Protein AF-A0A4U9D5B2-F1 (afdb_monomer)

Mean predicted aligned error: 7.56 Å

Nearest PDB structures (foldseek):
  7thv-assembly1_E  TM=5.174E-01  e=4.010E-01  Saccharomyces cerevisiae
  7yy8-assembly1_B-2  TM=4.532E-01  e=1.665E-01  Mycobacteroides abscessus
  4cw7-assembly3_F  TM=4.198E-01  e=2.859E-01  Pyrococcus abyssi GE5
  1jqj-assembly2_D  TM=4.477E-01  e=6.888E-01  Escherichia coli
  1jqj-assembly1_C  TM=4.391E-01  e=1.033E+00  Escherichia coli

Organism: Raoultella terrigena (NCBI:txid577)

InterPro domains:
  IPR027417 P-loop containing nucleoside triphosphate hydrolase [G3DSA:3.40.50.300] (1-88)
  IPR027417 P-loop containing nucleoside triphosphate hydrolase [SSF52540] (1-79)

Sequence (96 aa):
MGMAEMAQCPVILVADIDRGGVFAAIYGTLALLEEQERARVKGVIINKFRGDVALLYSGIEQIEALTGVPVLGVLPWLEVDLEDEDSGGAGRRENT

pLDDT: mean 89.67, std 14.52, range [44.66, 98.69]

Secondary structure (DSSP, 8-state):
-HHHHHTT--EEEEEE-TTS-HHHHHHHHHHHS-HHHHTTEEEEEEEEE-S-GGGGHHHHHHHHHHHS--EEEEEEP-------TT----------

Radius of gyration: 17.98 Å; Cα contacts (8 Å, |Δi|>4): 97; chains: 1; bounding box: 33×38×54 Å

Foldseek 3Di:
DVVCVVVVAADEAEFEPPVPPRLVVLLVVLVPDDP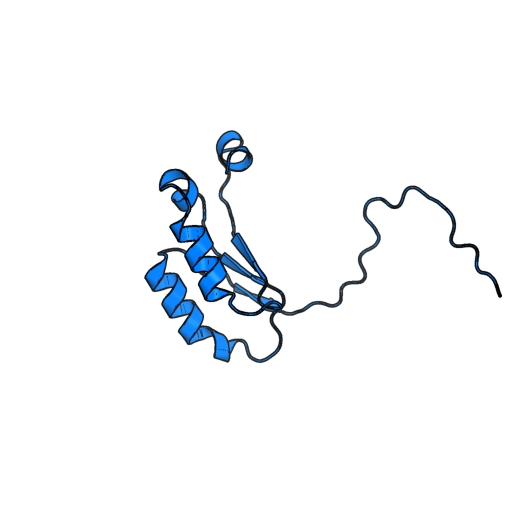VRNVSHQAYEYEADDDDCVVCVVVQVVSCVNRVHHHPYYYHHDDDPDDDPDDPDDDDPDDD

Solvent-accessible surface area (backbone atoms only — not comparable to full-atom values): 6070 Å² total; per-residue (Å²): 110,66,68,42,58,76,66,72,46,78,38,73,48,76,39,60,42,80,81,52,64,36,69,58,52,52,49,54,54,58,70,70,42,54,71,78,56,44,71,31,45,73,25,31,34,40,33,51,44,82,82,70,69,76,80,44,47,70,57,49,57,49,49,26,70,76,66,75,42,49,72,78,47,74,40,63,60,74,93,74,93,70,78,72,93,77,68,80,85,74,81,86,76,84,77,135

Structure (mmCIF, N/CA/C/O backbone):
data_AF-A0A4U9D5B2-F1
#
_entry.id   AF-A0A4U9D5B2-F1
#
loop_
_atom_site.group_PDB
_atom_site.id
_atom_site.type_symbol
_atom_site.label_atom_id
_atom_site.label_alt_id
_atom_site.label_comp_id
_atom_site.label_asym_id
_atom_site.label_entity_id
_atom_site.label_seq_id
_atom_site.pdbx_PDB_ins_code
_atom_site.Cartn_x
_atom_site.Cartn_y
_atom_site.Cartn_z
_atom_site.occupancy
_atom_site.B_iso_or_equiv
_atom_site.auth_seq_id
_atom_site.auth_comp_id
_atom_site.auth_asym_id
_atom_site.auth_atom_id
_atom_site.pdbx_PDB_model_num
ATOM 1 N N . MET A 1 1 ? -12.441 7.936 8.288 1.00 84.12 1 MET A N 1
ATOM 2 C CA . MET A 1 1 ? -13.189 7.239 7.210 1.00 84.12 1 MET A CA 1
ATOM 3 C C . MET A 1 1 ? -14.713 7.446 7.309 1.00 84.12 1 MET A C 1
ATOM 5 O O . MET A 1 1 ? -15.481 6.519 7.064 1.00 84.12 1 MET A O 1
ATOM 9 N N . GLY A 1 2 ? -15.182 8.671 7.589 1.00 88.62 2 GLY A N 1
ATOM 10 C CA . GLY A 1 2 ? -16.583 8.912 7.976 1.00 88.62 2 GLY A CA 1
ATOM 11 C C . GLY A 1 2 ? -17.637 8.503 6.940 1.00 88.62 2 GLY A C 1
ATOM 12 O O . GLY A 1 2 ? -18.634 7.892 7.299 1.00 88.62 2 GLY A O 1
ATOM 13 N N . MET A 1 3 ? -17.404 8.748 5.645 1.00 94.56 3 MET A N 1
ATOM 14 C CA . MET A 1 3 ? -18.358 8.344 4.599 1.00 94.56 3 MET A CA 1
ATOM 15 C C . MET A 1 3 ? -18.516 6.819 4.516 1.00 94.56 3 MET A C 1
ATOM 17 O O . MET A 1 3 ? -19.637 6.320 4.447 1.00 94.56 3 MET A O 1
ATOM 21 N N . ALA A 1 4 ? -17.407 6.076 4.568 1.00 94.69 4 ALA A N 1
ATOM 22 C CA . ALA A 1 4 ? -17.442 4.616 4.530 1.00 94.69 4 ALA A CA 1
ATOM 23 C C . ALA A 1 4 ? -18.076 4.020 5.792 1.00 94.69 4 ALA A C 1
ATOM 25 O O . ALA A 1 4 ? -18.762 3.001 5.741 1.00 94.69 4 ALA A O 1
ATOM 26 N N . GLU A 1 5 ? -17.881 4.680 6.931 1.00 94.12 5 GLU A N 1
ATOM 27 C CA . GLU A 1 5 ? -18.545 4.328 8.176 1.00 94.12 5 GLU A CA 1
ATOM 28 C C . GLU A 1 5 ? -20.060 4.530 8.105 1.00 94.12 5 GLU A C 1
ATOM 30 O O . GLU A 1 5 ? -20.801 3.590 8.399 1.00 94.12 5 GLU A O 1
ATOM 35 N N . MET A 1 6 ? -20.512 5.697 7.641 1.00 95.88 6 MET A N 1
ATOM 36 C CA . MET A 1 6 ? -21.932 6.012 7.457 1.00 95.88 6 MET A CA 1
ATOM 37 C C . MET A 1 6 ? -22.615 5.059 6.471 1.00 95.88 6 MET A C 1
ATOM 39 O O . MET A 1 6 ? -23.741 4.632 6.709 1.00 95.88 6 MET A O 1
ATOM 43 N N . ALA A 1 7 ? -21.930 4.703 5.382 1.00 96.19 7 ALA A N 1
ATOM 44 C CA . ALA A 1 7 ? -22.430 3.769 4.375 1.00 96.19 7 ALA A CA 1
ATOM 45 C C . ALA A 1 7 ? -22.235 2.288 4.754 1.00 96.19 7 ALA A C 1
ATOM 47 O O . ALA A 1 7 ? -22.622 1.407 3.991 1.00 96.19 7 ALA A O 1
ATOM 48 N N . GLN A 1 8 ? -21.601 2.005 5.898 1.00 94.06 8 GLN A N 1
ATOM 49 C CA . GLN A 1 8 ? -21.197 0.664 6.326 1.00 94.06 8 GLN A CA 1
ATOM 50 C C . GLN A 1 8 ? -20.435 -0.134 5.250 1.00 94.06 8 GLN A C 1
ATOM 52 O O . GLN A 1 8 ? -20.550 -1.358 5.180 1.00 94.06 8 GLN A O 1
ATOM 57 N N . CYS A 1 9 ? -19.636 0.538 4.419 1.00 96.50 9 CYS A N 1
ATOM 58 C CA . CYS A 1 9 ? -18.970 -0.101 3.292 1.00 96.50 9 CYS A CA 1
ATOM 59 C C . CYS A 1 9 ? -17.530 -0.542 3.624 1.00 96.50 9 CYS A C 1
ATOM 61 O O . CYS A 1 9 ? -16.853 0.071 4.462 1.00 96.50 9 CYS A O 1
ATOM 63 N N . PRO A 1 10 ? -17.050 -1.631 2.990 1.00 97.00 10 PRO A N 1
ATOM 64 C CA . PRO A 1 10 ? -15.639 -1.993 3.018 1.00 97.00 10 PRO A CA 1
ATOM 65 C C . PRO A 1 10 ? -14.802 -0.987 2.218 1.00 97.00 10 PRO A C 1
ATOM 67 O O . PRO A 1 10 ? -15.291 -0.352 1.285 1.00 97.00 10 PRO A O 1
ATOM 70 N N . VAL A 1 11 ? -13.519 -0.880 2.561 1.00 97.81 11 VAL A N 1
ATOM 71 C CA . VAL A 1 11 ? -12.566 0.041 1.929 1.00 97.81 11 VAL A CA 1
ATOM 72 C C . VAL A 1 11 ? -11.439 -0.747 1.269 1.00 97.81 11 VAL A C 1
ATOM 74 O O . VAL A 1 11 ? -10.908 -1.692 1.850 1.00 97.81 11 VAL A O 1
ATOM 77 N N . ILE A 1 12 ? -11.042 -0.332 0.069 1.00 98.25 12 ILE A N 1
ATOM 78 C CA . ILE A 1 12 ? -9.791 -0.749 -0.569 1.00 98.25 12 ILE A CA 1
ATOM 79 C C . ILE A 1 12 ? -8.883 0.476 -0.614 1.00 98.25 12 ILE A C 1
ATOM 81 O O . ILE A 1 12 ? -9.295 1.538 -1.082 1.00 98.25 12 ILE A O 1
ATOM 85 N N . LEU A 1 13 ? -7.659 0.338 -0.113 1.00 97.88 13 LEU A N 1
ATOM 86 C CA . LEU A 1 13 ? -6.655 1.394 -0.190 1.00 97.88 13 LEU A CA 1
ATOM 87 C C . LEU A 1 13 ? -5.908 1.279 -1.520 1.00 97.88 13 LEU A C 1
ATOM 89 O O . LEU A 1 13 ? -5.380 0.219 -1.836 1.00 97.88 13 LEU A O 1
ATOM 93 N N . VAL A 1 14 ? -5.821 2.364 -2.284 1.00 97.88 14 VAL A N 1
ATOM 94 C CA . VAL A 1 14 ? -5.026 2.398 -3.519 1.00 97.88 14 VAL A CA 1
ATOM 95 C C . VAL A 1 14 ? -3.756 3.202 -3.267 1.00 97.88 14 VAL A C 1
ATOM 97 O O . VAL A 1 14 ? -3.823 4.378 -2.919 1.00 97.88 14 VAL A O 1
ATOM 100 N N . ALA A 1 15 ? -2.601 2.563 -3.427 1.00 97.12 15 ALA A N 1
ATOM 101 C CA . ALA A 1 15 ? -1.292 3.145 -3.180 1.00 97.12 15 ALA A CA 1
ATOM 102 C C . ALA A 1 15 ? -0.567 3.424 -4.503 1.00 97.12 15 ALA A C 1
ATOM 104 O O . ALA A 1 15 ? -0.378 2.528 -5.322 1.00 97.12 15 ALA A O 1
ATOM 105 N N . ASP A 1 16 ? -0.162 4.673 -4.713 1.00 95.56 16 ASP A N 1
ATOM 106 C CA . ASP A 1 16 ? 0.553 5.107 -5.915 1.00 95.56 16 ASP A CA 1
ATOM 107 C C . ASP A 1 16 ? 2.060 4.844 -5.764 1.00 95.56 16 ASP A C 1
ATOM 109 O O . ASP A 1 16 ? 2.708 5.434 -4.895 1.00 95.56 16 ASP A O 1
ATOM 113 N N . ILE A 1 17 ? 2.623 3.956 -6.594 1.00 95.38 17 ILE A N 1
ATOM 114 C CA . ILE A 1 17 ? 4.057 3.635 -6.547 1.00 95.38 17 ILE A CA 1
ATOM 115 C C . ILE A 1 17 ? 4.940 4.630 -7.301 1.00 95.38 17 ILE A C 1
ATOM 117 O O . ILE A 1 17 ? 6.143 4.681 -7.050 1.00 95.38 17 ILE A O 1
ATOM 121 N N . ASP A 1 18 ? 4.367 5.452 -8.179 1.00 90.19 18 ASP A N 1
ATOM 122 C CA . ASP A 1 18 ? 5.114 6.333 -9.084 1.00 90.19 18 ASP A CA 1
ATOM 123 C C . ASP A 1 18 ? 5.966 7.362 -8.322 1.00 90.19 18 ASP A C 1
ATOM 125 O O . ASP A 1 18 ? 7.042 7.764 -8.757 1.00 90.19 18 ASP A O 1
ATOM 129 N N . ARG A 1 19 ? 5.517 7.743 -7.120 1.00 85.44 19 ARG A N 1
ATOM 130 C CA . ARG A 1 19 ? 6.204 8.707 -6.244 1.00 85.44 19 ARG A CA 1
ATOM 131 C C . ARG A 1 19 ? 7.318 8.085 -5.393 1.00 85.44 19 ARG A C 1
ATOM 133 O O . ARG A 1 19 ? 7.998 8.810 -4.669 1.00 85.44 19 ARG A O 1
ATOM 140 N N . GLY A 1 20 ? 7.507 6.768 -5.474 1.00 89.25 20 GLY A N 1
ATOM 141 C CA . GLY A 1 20 ? 8.404 6.013 -4.605 1.00 89.25 20 GLY A CA 1
ATOM 142 C C . GLY A 1 20 ? 7.880 5.877 -3.170 1.00 89.25 20 GLY A C 1
ATOM 143 O O . GLY A 1 20 ? 6.913 6.516 -2.762 1.00 89.25 20 GLY A O 1
ATOM 144 N N . GLY A 1 21 ? 8.510 5.000 -2.383 1.00 94.81 21 GLY A N 1
ATOM 145 C CA . GLY A 1 21 ? 8.175 4.825 -0.963 1.00 94.81 21 GLY A CA 1
ATOM 146 C C . GLY A 1 21 ? 6.796 4.209 -0.685 1.00 94.81 21 GLY A C 1
ATOM 147 O O . GLY A 1 21 ? 6.287 4.349 0.426 1.00 94.81 21 GLY A O 1
ATOM 148 N N . VAL A 1 22 ? 6.196 3.512 -1.656 1.00 97.06 22 VAL A N 1
ATOM 149 C CA . VAL A 1 22 ? 4.814 3.002 -1.565 1.00 97.06 22 VAL A CA 1
ATOM 150 C C . VAL A 1 22 ? 4.553 2.159 -0.316 1.00 97.06 22 VAL A C 1
ATOM 152 O O . VAL A 1 22 ? 3.535 2.340 0.343 1.00 97.06 22 VAL A O 1
ATOM 155 N N . PHE A 1 23 ? 5.493 1.296 0.079 1.00 97.69 23 PHE A N 1
ATOM 156 C CA . PHE A 1 23 ? 5.340 0.452 1.266 1.00 97.69 23 PHE A CA 1
ATOM 157 C C . PHE A 1 23 ? 5.332 1.265 2.561 1.00 97.69 23 PHE A C 1
ATOM 159 O O . PHE A 1 23 ? 4.526 0.996 3.448 1.00 97.69 23 PHE A O 1
ATOM 166 N N . ALA A 1 24 ? 6.171 2.301 2.653 1.00 97.38 24 ALA A N 1
ATOM 167 C CA . ALA A 1 24 ? 6.165 3.209 3.795 1.00 97.38 24 ALA A CA 1
ATOM 168 C C . ALA A 1 24 ? 4.851 4.001 3.862 1.00 97.38 24 ALA A C 1
ATOM 170 O O . ALA A 1 24 ? 4.298 4.175 4.946 1.00 97.38 24 ALA A O 1
ATOM 171 N N . ALA A 1 25 ? 4.317 4.429 2.713 1.00 97.69 25 ALA A N 1
ATOM 172 C CA . ALA A 1 25 ? 3.029 5.113 2.637 1.00 97.69 25 ALA A CA 1
ATOM 173 C C . ALA A 1 25 ? 1.859 4.206 3.057 1.00 97.69 25 ALA A C 1
ATOM 175 O O . ALA A 1 25 ? 1.008 4.635 3.838 1.00 97.69 25 ALA A O 1
ATOM 176 N N . ILE A 1 26 ? 1.834 2.949 2.594 1.00 98.31 26 ILE A N 1
ATOM 177 C CA . ILE A 1 26 ? 0.842 1.944 3.011 1.00 98.31 26 ILE A CA 1
ATOM 178 C C . ILE A 1 26 ? 0.924 1.723 4.521 1.00 98.31 26 ILE A C 1
ATOM 180 O O . ILE A 1 26 ? -0.083 1.858 5.215 1.00 98.31 26 ILE A O 1
ATOM 184 N N . TYR A 1 27 ? 2.124 1.433 5.034 1.00 98.38 27 TYR A N 1
ATOM 185 C CA . TYR A 1 27 ? 2.335 1.178 6.456 1.00 98.38 27 TYR A CA 1
ATOM 186 C C . TYR A 1 27 ? 1.906 2.374 7.304 1.00 98.38 27 TYR A C 1
ATOM 188 O O . TYR A 1 27 ? 1.106 2.222 8.221 1.00 98.38 27 TYR A O 1
ATOM 196 N N . GLY A 1 28 ? 2.391 3.572 6.965 1.00 98.06 28 GLY A N 1
ATOM 197 C CA . GLY A 1 28 ? 2.072 4.799 7.685 1.00 98.06 28 GLY A CA 1
ATOM 198 C C . GLY A 1 28 ? 0.576 5.095 7.682 1.00 98.06 28 GLY A C 1
ATOM 199 O O . GLY A 1 28 ? 0.023 5.415 8.727 1.00 98.06 28 GLY A O 1
ATOM 200 N N . THR A 1 29 ? -0.097 4.911 6.543 1.00 97.44 29 THR A N 1
ATOM 201 C CA . THR A 1 29 ? -1.552 5.095 6.456 1.00 97.44 29 THR A CA 1
ATOM 202 C C . THR A 1 29 ? -2.270 4.135 7.398 1.00 97.44 29 THR A C 1
ATOM 204 O O . THR A 1 29 ? -3.054 4.578 8.227 1.00 97.44 29 THR A O 1
ATOM 207 N N . LEU A 1 30 ? -1.980 2.832 7.322 1.00 97.94 30 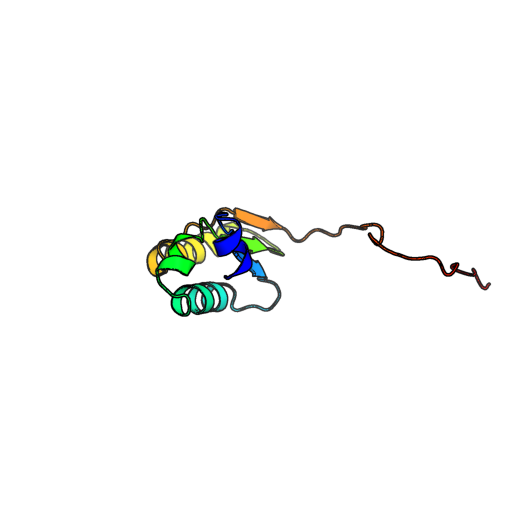LEU A N 1
ATOM 208 C CA . LEU A 1 30 ? -2.668 1.819 8.129 1.00 97.94 30 LEU A CA 1
ATOM 209 C C . LEU A 1 30 ? -2.335 1.904 9.625 1.00 97.94 30 LEU A C 1
ATOM 211 O O . LEU A 1 30 ? -3.186 1.577 10.447 1.00 97.94 30 LEU A O 1
ATOM 215 N N . ALA A 1 31 ? -1.126 2.340 9.980 1.00 97.56 31 ALA A N 1
ATOM 216 C CA . ALA A 1 31 ? -0.694 2.513 11.365 1.00 97.56 31 ALA A CA 1
ATOM 217 C C . ALA A 1 31 ? -1.316 3.743 12.048 1.00 97.56 31 ALA A C 1
ATOM 219 O O . ALA A 1 31 ? -1.393 3.776 13.273 1.00 97.56 31 ALA A O 1
ATOM 220 N N . LEU A 1 32 ? -1.741 4.746 11.273 1.00 97.38 32 LEU A N 1
ATOM 221 C CA . LEU A 1 32 ? -2.379 5.965 11.784 1.00 97.38 32 LEU A CA 1
ATOM 222 C C . LEU A 1 32 ? -3.902 5.841 11.936 1.00 97.38 32 LEU A C 1
ATOM 224 O O . LEU A 1 32 ? -4.511 6.714 12.548 1.00 97.38 32 LEU A O 1
ATOM 228 N N . LEU A 1 33 ? -4.516 4.797 11.373 1.00 96.19 33 LEU A N 1
ATOM 229 C CA . LEU A 1 33 ? -5.952 4.552 11.501 1.00 96.19 33 LEU A CA 1
ATOM 230 C C . LEU A 1 33 ? -6.304 4.023 12.889 1.00 96.19 33 LEU A C 1
ATOM 232 O O . LEU A 1 33 ? -5.600 3.176 13.445 1.00 96.19 33 LEU A O 1
ATOM 236 N N . GLU A 1 34 ? -7.456 4.450 13.399 1.00 95.94 34 GLU A N 1
ATOM 237 C CA . GLU A 1 34 ? -8.059 3.807 14.563 1.00 95.94 34 GLU A CA 1
ATOM 238 C C . GLU A 1 34 ? -8.476 2.367 14.216 1.00 95.94 34 GLU A C 1
ATOM 240 O O . GLU A 1 34 ? -8.700 2.018 13.051 1.00 95.94 34 GLU A O 1
ATOM 245 N N . GLU A 1 35 ? -8.591 1.498 15.221 1.00 94.19 35 GLU A N 1
ATOM 246 C CA . GLU A 1 35 ? -8.816 0.064 15.010 1.00 94.19 35 GLU A CA 1
ATOM 247 C C . GLU A 1 35 ? -10.074 -0.221 14.172 1.00 94.19 35 GLU A C 1
ATOM 249 O O . GLU A 1 35 ? -10.032 -1.026 13.237 1.00 94.19 35 GLU A O 1
ATOM 254 N N . GLN A 1 36 ? -11.171 0.490 14.444 1.00 94.06 36 GLN A N 1
ATOM 255 C CA . GLN A 1 36 ? -12.432 0.354 13.716 1.00 94.06 36 GLN A CA 1
ATOM 256 C C . GLN A 1 36 ? -12.347 0.840 12.265 1.00 94.06 36 GLN A C 1
ATOM 258 O O . GLN A 1 36 ? -13.061 0.330 11.401 1.00 94.06 36 GLN A O 1
ATOM 263 N N . GLU A 1 37 ? -11.477 1.807 11.975 1.00 95.44 37 GLU A N 1
ATOM 264 C CA . GLU A 1 37 ? -11.237 2.279 10.613 1.00 95.44 37 GLU A CA 1
ATOM 265 C C . GLU A 1 37 ? -10.364 1.279 9.860 1.00 95.44 37 GLU A C 1
ATOM 267 O O . GLU A 1 37 ? -10.701 0.865 8.748 1.00 95.44 37 GLU A O 1
ATOM 272 N N . ARG A 1 38 ? -9.288 0.806 10.499 1.00 95.94 38 ARG A N 1
ATOM 273 C CA . ARG A 1 38 ? -8.401 -0.213 9.937 1.00 95.94 38 ARG A CA 1
ATOM 274 C C . ARG A 1 38 ? -9.155 -1.506 9.623 1.00 95.94 38 ARG A C 1
ATOM 276 O O . ARG A 1 38 ? -8.946 -2.081 8.561 1.00 95.94 38 ARG A O 1
ATOM 283 N N . ALA A 1 39 ? -10.095 -1.919 10.475 1.00 95.19 39 ALA A N 1
ATOM 284 C CA . ALA A 1 39 ? -10.934 -3.101 10.255 1.00 95.19 39 ALA A CA 1
ATOM 285 C C . ALA A 1 39 ? -11.819 -3.017 8.992 1.00 95.19 39 ALA A C 1
ATOM 287 O O . ALA A 1 39 ? -12.256 -4.053 8.468 1.00 95.19 39 ALA A O 1
ATOM 288 N N . ARG A 1 40 ? -12.098 -1.808 8.482 1.00 97.12 40 ARG A N 1
ATOM 289 C CA . ARG A 1 40 ? -12.849 -1.609 7.231 1.00 97.12 40 ARG A CA 1
ATOM 290 C C . ARG A 1 40 ? -11.987 -1.809 5.994 1.00 97.12 40 ARG A C 1
ATOM 292 O O . ARG A 1 40 ? -12.545 -2.133 4.947 1.00 97.12 40 ARG A O 1
ATOM 299 N N . VAL A 1 41 ? -10.667 -1.661 6.100 1.00 98.12 41 VAL A N 1
ATOM 300 C CA . VAL A 1 41 ? -9.756 -1.896 4.978 1.00 98.12 41 VAL A CA 1
ATOM 301 C C . VAL A 1 41 ? -9.678 -3.394 4.703 1.00 98.12 41 VAL A C 1
ATOM 303 O O . VAL A 1 41 ? -9.235 -4.172 5.542 1.00 98.12 41 VAL A O 1
ATOM 306 N N . LYS A 1 42 ? -10.152 -3.813 3.528 1.00 98.25 42 LYS A N 1
ATOM 307 C CA . LYS A 1 42 ? -10.176 -5.223 3.102 1.00 98.25 42 LYS A CA 1
ATOM 308 C C . LYS A 1 42 ? -9.018 -5.600 2.195 1.00 98.25 42 LYS A C 1
ATOM 310 O O . LYS A 1 42 ? -8.814 -6.781 1.941 1.00 98.25 42 LYS A O 1
ATOM 315 N N . GLY A 1 43 ? -8.255 -4.614 1.744 1.00 98.50 43 GLY A N 1
ATOM 316 C CA . GLY A 1 43 ? -7.029 -4.853 1.016 1.00 98.50 43 GLY A CA 1
ATOM 317 C C . GLY A 1 43 ? -6.423 -3.585 0.443 1.00 98.50 43 GLY A C 1
ATOM 318 O O . GLY A 1 43 ? -7.002 -2.496 0.528 1.00 98.50 43 GLY A O 1
ATOM 319 N N . VAL A 1 44 ? -5.249 -3.759 -0.148 1.00 98.69 44 VAL A N 1
ATOM 320 C CA . VAL A 1 44 ? -4.481 -2.711 -0.812 1.00 98.69 44 VAL A CA 1
ATOM 321 C C . VAL A 1 44 ? -4.304 -3.054 -2.287 1.00 98.69 44 VAL A C 1
ATOM 323 O O . VAL A 1 44 ? -4.035 -4.200 -2.633 1.00 98.69 44 VAL A O 1
ATOM 326 N N . ILE A 1 45 ? -4.418 -2.061 -3.160 1.00 98.50 45 ILE A N 1
ATOM 327 C CA .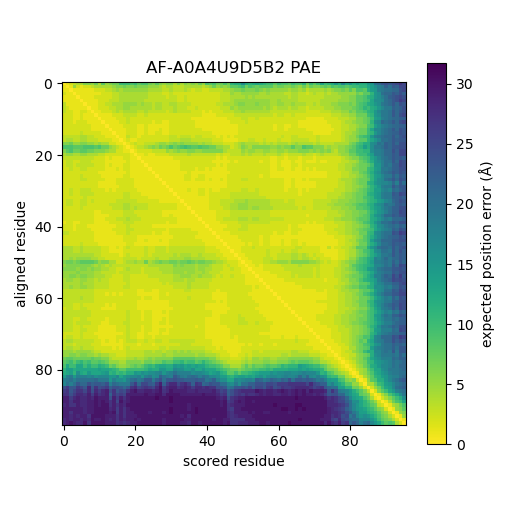 ILE A 1 45 ? -4.000 -2.144 -4.559 1.00 98.50 45 ILE A CA 1
ATOM 328 C C . ILE A 1 45 ? -2.800 -1.224 -4.740 1.00 98.50 45 ILE A C 1
ATOM 330 O O . ILE A 1 45 ? -2.872 -0.044 -4.406 1.00 98.50 45 ILE A O 1
ATOM 334 N N . ILE A 1 46 ? -1.706 -1.739 -5.294 1.00 98.00 46 ILE A N 1
ATOM 335 C CA . ILE A 1 46 ? -0.565 -0.913 -5.703 1.00 98.00 46 ILE A CA 1
ATOM 336 C C . ILE A 1 46 ? -0.793 -0.515 -7.159 1.00 98.00 46 ILE A C 1
ATOM 338 O O . ILE A 1 46 ? -0.882 -1.381 -8.019 1.00 98.00 46 ILE A O 1
ATOM 342 N N . ASN A 1 47 ? -0.922 0.774 -7.448 1.00 96.19 47 ASN A N 1
ATOM 343 C CA . ASN A 1 47 ? -1.231 1.276 -8.785 1.00 96.19 47 ASN A CA 1
ATOM 344 C C . ASN A 1 47 ? 0.005 1.855 -9.484 1.00 96.19 47 ASN A C 1
ATOM 346 O O . ASN A 1 47 ? 0.974 2.215 -8.815 1.00 96.19 47 ASN A O 1
ATOM 350 N N . LYS A 1 48 ? -0.076 2.017 -10.814 1.00 94.31 48 LYS A N 1
ATOM 351 C CA . LYS A 1 48 ? 0.908 2.708 -11.669 1.00 94.31 48 LYS A CA 1
ATOM 352 C C . LYS A 1 48 ? 2.271 2.022 -11.753 1.00 94.31 48 LYS A C 1
ATOM 354 O O . LYS A 1 48 ? 3.289 2.666 -12.011 1.00 94.31 48 LYS A O 1
ATOM 359 N N . PHE A 1 49 ? 2.308 0.709 -11.553 1.00 94.88 49 PHE A N 1
ATOM 360 C CA . PHE A 1 49 ? 3.563 -0.023 -11.590 1.00 94.88 49 PHE A CA 1
ATOM 361 C C . PHE A 1 49 ? 4.118 -0.151 -13.012 1.00 94.88 49 PHE A C 1
ATOM 363 O O . PHE A 1 49 ? 3.382 -0.378 -13.973 1.00 94.88 49 PHE A O 1
ATOM 370 N N . ARG A 1 50 ? 5.440 -0.032 -13.140 1.00 93.31 50 ARG A N 1
ATOM 371 C CA . ARG A 1 50 ? 6.173 -0.240 -14.391 1.00 93.31 50 ARG A CA 1
ATOM 372 C C . ARG A 1 50 ? 7.272 -1.268 -14.153 1.00 93.31 50 ARG A C 1
ATOM 374 O O . ARG A 1 50 ? 8.047 -1.122 -13.212 1.00 93.31 50 ARG A O 1
ATOM 381 N N . GLY A 1 51 ? 7.363 -2.260 -15.034 1.00 91.81 51 GLY A N 1
ATOM 382 C CA . GLY A 1 51 ? 8.387 -3.304 -14.981 1.00 91.81 51 GLY A CA 1
ATOM 383 C C . GLY A 1 51 ? 7.853 -4.656 -14.516 1.00 91.81 51 GLY A C 1
ATOM 384 O O . GLY A 1 51 ? 6.676 -4.966 -14.695 1.00 91.81 51 GLY A O 1
ATOM 385 N N . ASP A 1 52 ? 8.745 -5.471 -13.956 1.00 94.06 52 ASP A N 1
ATOM 386 C CA . ASP A 1 52 ? 8.449 -6.835 -13.521 1.00 94.06 52 ASP A CA 1
ATOM 387 C C . ASP A 1 52 ? 7.895 -6.862 -12.089 1.00 94.06 52 ASP A C 1
ATOM 389 O O . ASP A 1 52 ? 8.574 -6.479 -11.133 1.00 94.06 52 ASP A O 1
ATOM 393 N N . VAL A 1 53 ? 6.650 -7.326 -11.942 1.00 93.06 53 VAL A N 1
ATOM 394 C CA . VAL A 1 53 ? 5.931 -7.386 -10.660 1.00 93.06 53 VAL A CA 1
ATOM 395 C C . VAL A 1 53 ? 6.621 -8.331 -9.674 1.00 93.06 53 VAL A C 1
ATOM 397 O O . VAL A 1 53 ? 6.517 -8.118 -8.466 1.00 93.06 53 VAL A O 1
ATOM 400 N N . ALA A 1 54 ? 7.389 -9.315 -10.155 1.00 94.94 54 ALA A N 1
ATOM 401 C CA . ALA A 1 54 ? 8.136 -10.226 -9.291 1.00 94.94 54 ALA A CA 1
ATOM 402 C C . ALA A 1 54 ? 9.122 -9.492 -8.365 1.00 94.94 54 ALA A C 1
ATOM 404 O O . ALA A 1 54 ? 9.395 -9.959 -7.259 1.00 94.94 54 ALA A O 1
ATOM 405 N N . LEU A 1 55 ? 9.597 -8.304 -8.764 1.00 93.25 55 LEU A N 1
ATOM 406 C CA . LEU A 1 55 ? 10.465 -7.453 -7.942 1.00 93.25 55 LEU A CA 1
ATOM 407 C C . LEU A 1 55 ? 9.764 -6.899 -6.690 1.00 93.25 55 LEU A C 1
ATOM 409 O O . LEU A 1 55 ? 10.439 -6.461 -5.759 1.00 93.25 55 LEU A O 1
ATOM 413 N N . LEU A 1 56 ? 8.428 -6.902 -6.650 1.00 95.19 56 LEU A N 1
ATOM 414 C CA . LEU A 1 56 ? 7.647 -6.406 -5.517 1.00 95.19 56 LEU A CA 1
ATOM 415 C C . LEU A 1 56 ? 7.270 -7.492 -4.508 1.00 95.19 56 LEU A C 1
ATOM 417 O O . LEU A 1 56 ? 6.884 -7.136 -3.397 1.00 95.19 56 LEU A O 1
ATOM 421 N N . TYR A 1 57 ? 7.378 -8.782 -4.845 1.00 96.12 57 TYR A N 1
ATOM 422 C CA . TYR A 1 57 ? 6.837 -9.867 -4.015 1.00 96.12 57 TYR A CA 1
ATOM 423 C C . TYR A 1 57 ? 7.366 -9.861 -2.583 1.00 96.12 57 TYR A C 1
ATOM 425 O O . TYR A 1 57 ? 6.570 -9.871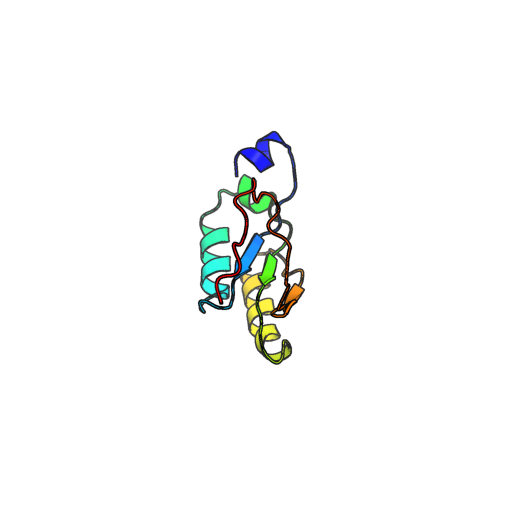 -1.650 1.00 96.12 57 TYR A O 1
ATOM 433 N N . SER A 1 58 ? 8.676 -9.714 -2.384 1.00 97.31 58 SER A N 1
ATOM 434 C CA . SER A 1 58 ? 9.236 -9.658 -1.028 1.00 97.31 58 SER A CA 1
ATOM 435 C C . SER A 1 58 ? 8.748 -8.442 -0.231 1.00 97.31 58 SER A C 1
ATOM 437 O O . SER A 1 58 ? 8.627 -8.511 0.988 1.00 97.31 58 SER A O 1
ATOM 439 N N . GLY A 1 59 ? 8.493 -7.311 -0.898 1.00 97.19 59 GLY A N 1
ATOM 440 C CA . GLY A 1 59 ? 7.942 -6.114 -0.256 1.00 97.19 59 GLY A CA 1
ATOM 441 C C . GLY A 1 59 ? 6.458 -6.268 0.078 1.00 97.19 59 GLY A C 1
ATOM 442 O O . GLY A 1 59 ? 6.018 -5.814 1.132 1.00 97.19 59 GLY A O 1
ATOM 443 N N . ILE A 1 60 ? 5.708 -6.952 -0.791 1.00 98.19 60 ILE A N 1
ATOM 444 C CA . ILE A 1 60 ? 4.302 -7.308 -0.581 1.00 98.19 60 ILE A CA 1
ATOM 445 C C . ILE A 1 60 ? 4.169 -8.242 0.628 1.00 98.19 60 ILE A C 1
ATOM 447 O O . ILE A 1 60 ? 3.441 -7.921 1.560 1.00 98.19 60 ILE A O 1
ATOM 451 N N . GLU A 1 61 ? 4.944 -9.324 0.679 1.00 98.38 61 GLU A N 1
ATOM 452 C CA . GLU A 1 61 ? 4.937 -10.254 1.817 1.00 98.38 61 GLU A CA 1
ATOM 453 C C . GLU A 1 61 ? 5.245 -9.536 3.141 1.00 98.38 61 GLU A C 1
ATOM 455 O O . GLU A 1 61 ? 4.585 -9.758 4.157 1.00 98.38 61 GLU A O 1
ATOM 460 N N . GLN A 1 62 ? 6.222 -8.623 3.132 1.00 98.25 62 GLN A N 1
ATOM 461 C CA . GLN A 1 62 ? 6.574 -7.840 4.315 1.00 98.25 62 GLN A CA 1
ATOM 462 C C . GLN A 1 62 ? 5.453 -6.894 4.747 1.00 98.25 62 GLN A C 1
ATOM 464 O O . GLN A 1 62 ? 5.155 -6.816 5.940 1.00 98.25 62 GLN A O 1
ATOM 469 N N . ILE A 1 63 ? 4.831 -6.160 3.818 1.00 98.31 63 ILE A N 1
ATOM 470 C CA . ILE A 1 63 ? 3.781 -5.204 4.188 1.00 98.31 63 ILE A CA 1
ATOM 471 C C . ILE A 1 63 ? 2.512 -5.916 4.661 1.00 98.31 63 ILE A C 1
ATOM 473 O O . ILE A 1 63 ? 1.890 -5.459 5.621 1.00 98.31 63 ILE A O 1
ATOM 477 N N . GLU A 1 64 ? 2.161 -7.054 4.061 1.00 98.31 64 GLU A N 1
ATOM 478 C CA . GLU A 1 64 ? 1.057 -7.895 4.525 1.00 98.31 64 GLU A CA 1
ATOM 479 C C . GLU A 1 64 ? 1.325 -8.411 5.942 1.00 98.31 64 GLU A C 1
ATOM 481 O O . GLU A 1 64 ? 0.459 -8.299 6.808 1.00 98.31 64 GLU A O 1
ATOM 486 N N . ALA A 1 65 ? 2.545 -8.885 6.221 1.00 98.38 65 ALA A N 1
ATOM 487 C CA . ALA A 1 65 ? 2.932 -9.341 7.555 1.00 98.38 65 ALA A CA 1
ATOM 488 C C . ALA A 1 65 ? 2.909 -8.215 8.605 1.00 98.38 65 ALA A C 1
ATOM 490 O O . ALA A 1 65 ? 2.472 -8.430 9.735 1.00 98.38 65 ALA A O 1
ATOM 491 N N . LEU A 1 66 ? 3.361 -7.008 8.245 1.00 97.81 66 LEU A N 1
ATOM 492 C CA . LEU A 1 66 ? 3.403 -5.857 9.154 1.00 97.81 66 LEU A CA 1
ATOM 493 C C . LEU A 1 66 ? 2.018 -5.277 9.454 1.00 97.81 66 LEU A C 1
ATOM 495 O O . LEU A 1 66 ? 1.790 -4.758 10.546 1.00 97.81 66 LEU A O 1
ATOM 499 N N . THR A 1 67 ? 1.114 -5.306 8.477 1.00 97.44 67 THR A N 1
ATOM 500 C CA . THR A 1 67 ? -0.170 -4.595 8.562 1.00 97.44 67 THR A CA 1
ATOM 501 C C . THR A 1 67 ? -1.358 -5.519 8.811 1.00 97.44 67 THR A C 1
ATOM 503 O O . THR A 1 67 ? -2.392 -5.055 9.292 1.00 97.44 67 THR A O 1
ATOM 506 N N . GLY A 1 68 ? -1.228 -6.810 8.494 1.00 97.56 68 GLY A N 1
ATOM 507 C CA . GLY A 1 68 ? -2.321 -7.782 8.506 1.00 97.56 68 GLY A CA 1
ATOM 508 C C . GLY A 1 68 ? -3.361 -7.561 7.402 1.00 97.56 68 GLY A C 1
ATOM 509 O O . GLY A 1 68 ? -4.413 -8.199 7.428 1.00 97.56 68 GLY A O 1
ATOM 510 N N . VAL A 1 69 ? -3.105 -6.653 6.454 1.00 98.25 69 VAL A N 1
ATOM 511 C CA . VAL A 1 69 ? -4.012 -6.318 5.349 1.00 98.25 69 VAL A CA 1
ATOM 512 C C . VAL A 1 69 ?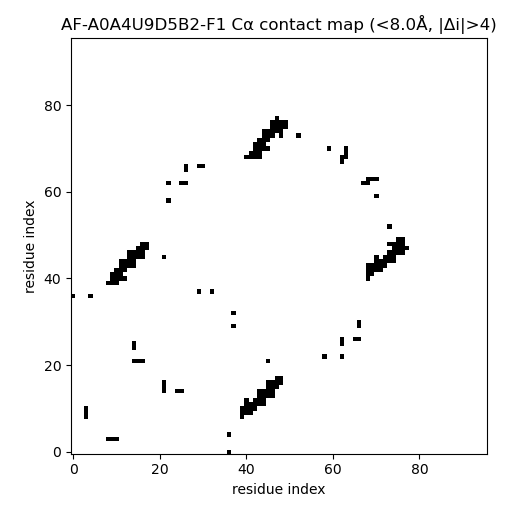 -3.437 -6.879 4.044 1.00 98.25 69 VAL A C 1
ATOM 514 O O . VAL A 1 69 ? -2.282 -6.584 3.739 1.00 98.25 69 VAL A O 1
ATOM 517 N N . PRO A 1 70 ? -4.212 -7.646 3.254 1.00 98.38 70 PRO A N 1
ATOM 518 C CA . PRO A 1 70 ? -3.709 -8.259 2.028 1.00 98.38 70 PRO A CA 1
ATOM 519 C C . PRO A 1 70 ? -3.515 -7.234 0.903 1.00 98.38 70 PRO A C 1
ATOM 521 O O . PRO A 1 70 ? -4.305 -6.296 0.748 1.00 98.38 70 PRO A O 1
ATOM 524 N N . VAL A 1 71 ? -2.510 -7.447 0.058 1.00 98.44 71 VAL A N 1
ATOM 525 C CA . VAL A 1 71 ? -2.357 -6.762 -1.226 1.00 98.44 71 VAL A CA 1
ATOM 526 C C . VAL A 1 71 ? -3.134 -7.554 -2.274 1.00 98.44 71 VAL A C 1
ATOM 528 O O . VAL A 1 71 ? -2.781 -8.668 -2.643 1.00 98.44 71 VAL A O 1
ATOM 531 N N . LEU A 1 72 ? -4.216 -6.964 -2.775 1.00 98.44 72 LEU A N 1
ATOM 532 C CA . LEU A 1 72 ? -5.132 -7.604 -3.722 1.00 98.44 72 LEU A CA 1
ATOM 533 C C . LEU A 1 72 ? -4.548 -7.686 -5.135 1.00 98.44 72 LEU A C 1
ATOM 535 O O . LEU A 1 72 ? -4.988 -8.501 -5.943 1.00 98.44 72 LEU A O 1
ATOM 539 N N . GLY A 1 73 ? -3.582 -6.823 -5.448 1.00 97.25 73 GLY A N 1
ATOM 540 C CA . GLY A 1 73 ? -2.891 -6.839 -6.725 1.00 97.25 73 GLY A CA 1
ATOM 541 C C . GLY A 1 73 ? -2.046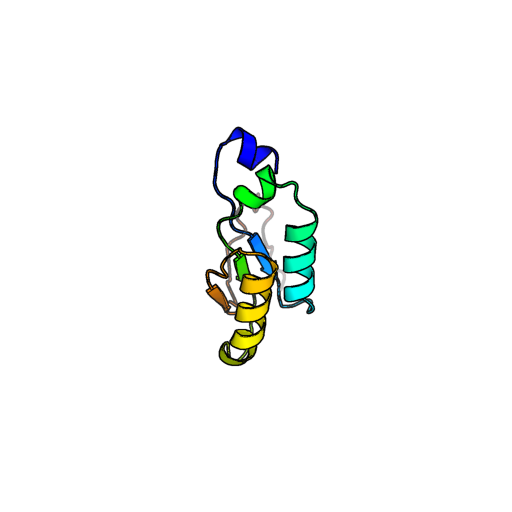 -5.599 -6.977 1.00 97.25 73 GLY A C 1
ATOM 542 O O . GLY A 1 73 ? -2.124 -4.590 -6.267 1.00 97.25 73 GLY A O 1
ATOM 543 N N . VAL A 1 74 ? -1.248 -5.696 -8.036 1.00 97.50 74 VAL A N 1
ATOM 544 C CA . VAL A 1 74 ? -0.450 -4.601 -8.583 1.00 97.50 74 VAL A CA 1
ATOM 545 C C . VAL A 1 74 ? -1.009 -4.263 -9.959 1.00 97.50 74 VAL A C 1
ATOM 547 O O . VAL A 1 74 ? -1.015 -5.109 -10.851 1.00 97.50 74 VAL A O 1
ATOM 550 N N . LEU A 1 75 ? -1.502 -3.040 -10.128 1.00 96.12 75 LEU A N 1
ATOM 551 C CA . LEU A 1 75 ? -1.996 -2.551 -11.406 1.00 96.12 75 LEU A CA 1
ATOM 552 C C . LEU A 1 75 ? -0.849 -1.948 -12.223 1.00 96.12 75 LEU A C 1
ATOM 554 O O . LEU A 1 75 ? -0.071 -1.140 -11.692 1.00 96.12 75 LEU A O 1
ATOM 558 N N . PRO A 1 76 ? -0.747 -2.310 -13.513 1.00 93.69 76 PRO A N 1
ATOM 559 C CA . PRO A 1 76 ? 0.239 -1.721 -14.397 1.00 93.69 76 PRO A CA 1
ATOM 560 C C . PRO A 1 76 ? -0.079 -0.245 -14.644 1.00 93.69 76 PRO A C 1
ATOM 562 O O . PRO A 1 76 ? -1.216 0.208 -14.503 1.00 93.69 76 PRO A O 1
ATOM 565 N N . TRP A 1 77 ? 0.930 0.510 -15.061 1.00 92.00 77 TRP A N 1
ATOM 566 C CA . TRP A 1 77 ? 0.708 1.800 -15.695 1.00 92.00 77 TRP A CA 1
ATOM 567 C C . TRP A 1 77 ? -0.120 1.619 -16.971 1.00 92.00 77 TRP A C 1
ATOM 569 O O . TRP A 1 77 ? 0.238 0.819 -17.836 1.00 92.00 77 TRP A O 1
ATOM 579 N N . LEU A 1 78 ? -1.209 2.377 -17.082 1.00 89.44 78 LEU A N 1
ATOM 580 C CA . LEU A 1 78 ? -2.077 2.404 -18.252 1.00 89.44 78 LEU A CA 1
ATOM 581 C C . LEU A 1 78 ? -2.049 3.807 -18.852 1.00 89.44 78 LEU A C 1
ATOM 583 O O . LEU A 1 78 ? -2.244 4.793 -18.141 1.00 89.44 78 LEU A O 1
ATOM 587 N N . GLU A 1 79 ? -1.835 3.888 -20.160 1.00 86.81 79 GLU A N 1
ATOM 588 C CA . GLU A 1 79 ? -2.148 5.089 -20.930 1.00 86.81 79 GLU A CA 1
ATOM 589 C C . GLU A 1 79 ? -3.600 4.969 -21.376 1.00 86.81 79 GLU A C 1
ATOM 591 O O . GLU A 1 79 ? -3.929 4.146 -22.231 1.00 86.81 79 GLU A O 1
ATOM 596 N N . VAL A 1 80 ? -4.478 5.732 -20.729 1.00 85.19 80 VAL A N 1
ATOM 597 C CA . VAL A 1 80 ? -5.907 5.738 -21.035 1.00 85.19 80 VAL A CA 1
ATOM 598 C C . VAL A 1 80 ? -6.276 7.132 -21.513 1.00 85.19 80 VAL A C 1
ATOM 600 O O . VAL A 1 80 ? -6.085 8.102 -20.781 1.00 85.19 80 VAL A O 1
ATOM 603 N N . ASP A 1 81 ? -6.788 7.216 -22.736 1.00 81.31 81 ASP A N 1
ATOM 604 C CA . ASP A 1 81 ? -7.428 8.419 -23.261 1.00 81.31 81 ASP A CA 1
ATOM 605 C C . ASP A 1 81 ? -8.897 8.375 -22.826 1.00 81.31 81 ASP A C 1
ATOM 607 O O . ASP A 1 81 ? -9.738 7.753 -23.476 1.00 81.31 81 ASP A O 1
ATOM 611 N N . LEU A 1 82 ? -9.169 8.889 -21.624 1.00 78.56 82 LEU A N 1
ATOM 612 C CA . LEU A 1 82 ? -10.528 9.007 -21.102 1.00 78.56 82 LEU A CA 1
ATOM 613 C C . LEU A 1 82 ? -11.100 10.351 -21.540 1.00 78.56 82 LEU A C 1
ATOM 615 O O . LEU A 1 82 ? -10.463 11.386 -21.352 1.00 78.56 82 LEU A O 1
ATOM 619 N N . GLU A 1 83 ? -12.311 10.328 -22.089 1.00 75.81 83 GLU A N 1
ATOM 620 C CA . GLU A 1 83 ? -13.081 11.547 -22.315 1.00 75.81 83 GLU A CA 1
ATOM 621 C C . GLU A 1 83 ? -13.305 12.257 -20.971 1.00 75.81 83 GLU A C 1
ATOM 623 O O . GLU A 1 83 ? -13.609 11.611 -19.964 1.00 75.81 83 GLU A O 1
ATOM 628 N N . ASP A 1 84 ? -13.136 13.582 -20.946 1.00 75.69 84 ASP A N 1
ATOM 629 C CA . ASP A 1 84 ? -13.385 14.386 -19.750 1.00 75.69 84 ASP A CA 1
ATOM 630 C C . ASP A 1 84 ? -14.845 14.196 -19.313 1.00 75.69 84 ASP A C 1
ATOM 632 O O . ASP A 1 84 ? -15.764 14.662 -19.991 1.00 75.69 84 ASP A O 1
ATOM 636 N N . GLU A 1 85 ? -15.051 13.534 -18.169 1.00 69.25 85 GLU A N 1
ATOM 637 C CA . GLU A 1 85 ? -16.373 13.136 -17.654 1.00 69.25 85 GLU A CA 1
ATOM 638 C C . GLU A 1 85 ? -17.310 14.336 -17.392 1.00 69.25 85 GLU A C 1
ATOM 640 O O . GLU A 1 85 ? -18.514 14.147 -17.231 1.00 69.25 85 GLU A O 1
ATOM 645 N N . ASP A 1 86 ? -16.785 15.572 -17.399 1.00 64.56 86 ASP A N 1
ATOM 646 C CA . ASP A 1 86 ? -17.588 16.798 -17.346 1.00 64.56 86 ASP A CA 1
ATOM 647 C C . ASP A 1 86 ? -16.880 18.008 -18.001 1.00 64.56 86 ASP A C 1
ATOM 649 O O . ASP A 1 86 ? -16.468 18.968 -17.344 1.00 64.56 86 ASP A O 1
ATOM 653 N N . SER A 1 87 ? -16.708 17.988 -19.328 1.00 57.34 87 SER A N 1
ATOM 654 C CA . SER A 1 87 ? -16.356 19.199 -20.087 1.00 57.34 87 SER A CA 1
ATOM 655 C C . SER A 1 87 ? -17.619 19.909 -20.586 1.00 57.34 87 SER A C 1
ATOM 657 O O . SER A 1 87 ? -18.029 19.816 -21.743 1.00 57.34 87 SER A O 1
ATOM 659 N N . GLY A 1 88 ? -18.243 20.682 -19.691 1.00 55.50 88 GLY A N 1
ATOM 660 C CA . GLY A 1 88 ? -19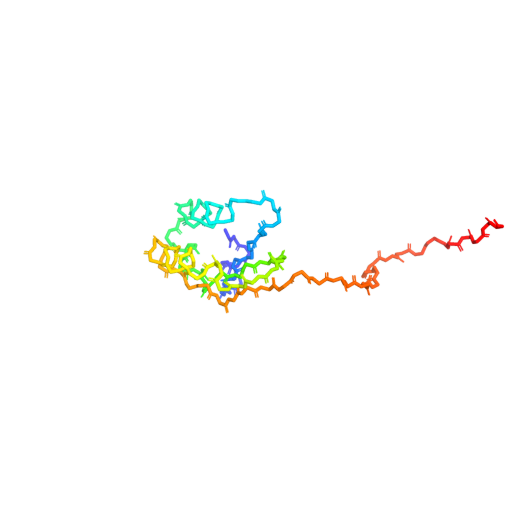.189 21.728 -20.077 1.00 55.50 88 GLY A CA 1
ATOM 661 C C . GLY A 1 88 ? -18.562 22.620 -21.155 1.00 55.50 88 GLY A C 1
ATOM 662 O O . GLY A 1 88 ? -17.528 23.248 -20.935 1.00 55.50 88 GLY A O 1
ATOM 663 N N . GLY A 1 89 ? -19.158 22.613 -22.347 1.00 55.25 89 GLY A N 1
ATOM 664 C CA . GLY A 1 89 ? -18.529 23.066 -23.584 1.00 55.25 89 GLY A CA 1
ATOM 665 C C . GLY A 1 89 ? -17.904 24.466 -23.562 1.00 55.25 89 GLY A C 1
ATOM 666 O O . GLY A 1 89 ? -18.543 25.461 -23.232 1.00 55.25 89 GLY A O 1
ATOM 667 N N . ALA A 1 90 ? -16.690 24.553 -24.096 1.00 49.12 90 ALA A N 1
ATOM 668 C CA . ALA A 1 90 ? -16.225 25.712 -24.844 1.00 49.12 90 ALA A CA 1
ATOM 669 C C . ALA A 1 90 ? -15.337 25.192 -25.976 1.00 49.12 90 ALA A C 1
ATOM 671 O O . ALA A 1 90 ? -14.301 24.575 -25.745 1.00 49.12 90 ALA A O 1
ATOM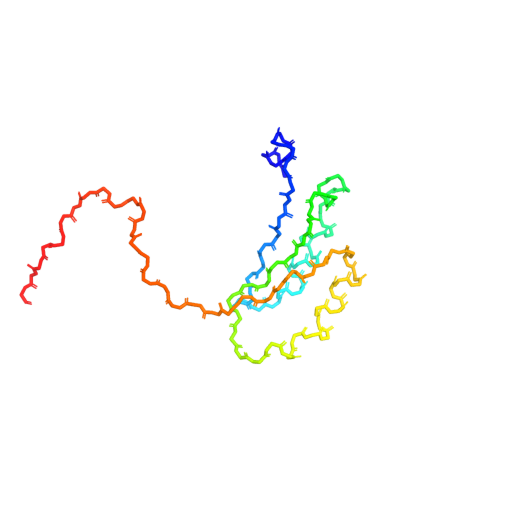 672 N N . GLY A 1 91 ? -15.819 25.370 -27.206 1.00 50.44 91 GLY A N 1
ATOM 673 C CA . GLY A 1 91 ? -15.292 24.714 -28.391 1.00 50.44 91 GLY A CA 1
ATOM 674 C C . GLY A 1 91 ? -13.789 24.892 -28.581 1.00 50.44 91 GLY A C 1
ATOM 675 O O . GLY A 1 91 ? -13.246 25.994 -28.485 1.00 50.44 91 GLY A O 1
ATOM 676 N N . ARG A 1 92 ? -13.142 23.789 -28.952 1.00 53.31 92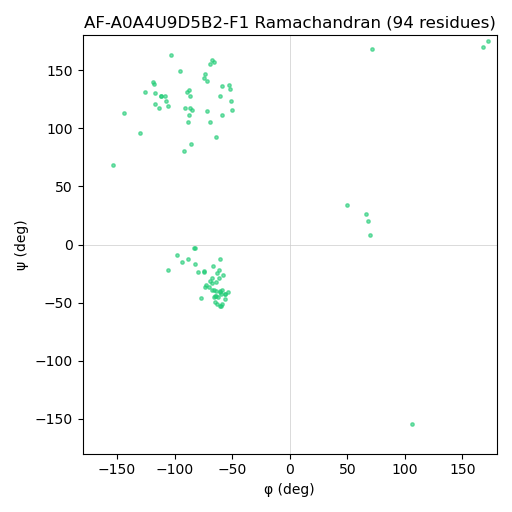 ARG A N 1
ATOM 677 C CA . ARG A 1 92 ? -11.823 23.793 -29.571 1.00 53.31 92 ARG A CA 1
ATOM 678 C C . ARG A 1 92 ? -11.977 24.501 -30.921 1.00 53.31 92 ARG A C 1
ATOM 680 O O . ARG A 1 92 ? -12.381 23.895 -31.907 1.00 53.31 92 ARG A O 1
ATOM 687 N N . ARG A 1 93 ? -11.748 25.817 -30.959 1.00 54.25 93 ARG A N 1
ATOM 688 C CA . ARG A 1 93 ? -11.505 26.500 -32.231 1.00 54.25 93 ARG A CA 1
ATOM 689 C C . ARG A 1 93 ? -10.146 26.025 -32.712 1.00 54.25 93 ARG A C 1
ATOM 691 O O . ARG A 1 93 ? -9.124 26.411 -32.150 1.00 54.25 93 ARG A O 1
ATOM 698 N N . GLU A 1 94 ? -10.163 25.161 -33.719 1.00 46.66 94 GLU A N 1
ATOM 699 C CA . GLU A 1 94 ? -9.023 24.974 -34.604 1.00 46.66 94 GLU A CA 1
ATOM 700 C C . GLU A 1 94 ? -8.588 26.355 -35.092 1.00 46.66 94 GLU A C 1
ATOM 702 O O . GLU A 1 94 ? -9.397 27.125 -35.613 1.00 46.66 94 GLU A O 1
ATOM 707 N N . ASN A 1 95 ? -7.324 26.690 -34.866 1.00 44.66 95 ASN A N 1
ATOM 708 C CA . ASN A 1 95 ? -6.732 27.875 -35.447 1.00 44.66 95 ASN A CA 1
ATOM 709 C C . ASN A 1 95 ? -5.413 27.461 -36.099 1.00 44.66 95 ASN A C 1
ATOM 711 O O . ASN A 1 95 ? -4.397 27.390 -35.419 1.00 44.66 95 ASN A O 1
ATOM 715 N N . THR A 1 96 ? -5.540 27.222 -37.409 1.00 46.25 96 THR A N 1
ATOM 716 C CA . THR A 1 96 ? -4.546 27.268 -38.501 1.00 46.25 96 THR A CA 1
ATOM 717 C C . THR A 1 96 ? -3.296 26.401 -38.391 1.00 46.25 96 THR A C 1
ATOM 719 O O . THR A 1 96 ? -2.451 26.653 -37.509 1.00 46.25 96 THR A O 1
#